Protein AF-A0A3B9Y0Y4-F1 (afdb_monomer_lite)

Radius of gyration: 20.3 Å; chains: 1; bounding box: 51×26×54 Å

Structure (mmCIF, N/CA/C/O backbone):
data_AF-A0A3B9Y0Y4-F1
#
_entry.id   AF-A0A3B9Y0Y4-F1
#
loop_
_atom_site.group_PDB
_atom_site.id
_atom_site.type_symbol
_atom_site.label_atom_id
_atom_site.label_alt_id
_atom_site.label_comp_id
_atom_site.label_asym_id
_atom_site.label_entity_id
_atom_site.label_seq_id
_atom_site.pdbx_PDB_ins_code
_atom_site.Cartn_x
_atom_site.Cartn_y
_atom_site.Cartn_z
_atom_site.occupancy
_atom_site.B_iso_or_equiv
_atom_site.auth_seq_id
_atom_site.auth_comp_id
_atom_site.auth_asym_id
_atom_site.auth_atom_id
_atom_site.pdbx_PDB_model_num
ATOM 1 N N . MET A 1 1 ? -22.458 -4.564 24.619 1.00 56.66 1 MET A N 1
ATOM 2 C CA . MET A 1 1 ? -21.440 -3.518 24.360 1.00 56.66 1 MET A CA 1
ATOM 3 C C . MET A 1 1 ? -22.124 -2.164 24.424 1.00 56.66 1 MET A C 1
ATOM 5 O O . MET A 1 1 ? -23.290 -2.120 24.049 1.00 56.66 1 MET A O 1
ATOM 9 N N . PRO A 1 2 ? -21.457 -1.089 24.870 1.00 65.31 2 PRO A N 1
ATOM 10 C CA . PRO A 1 2 ? -22.025 0.251 24.770 1.00 65.31 2 PRO A CA 1
ATOM 11 C C . PRO A 1 2 ? -22.203 0.601 23.286 1.00 65.31 2 PRO A C 1
ATOM 13 O O . PRO A 1 2 ? -21.265 0.448 22.501 1.00 65.31 2 PRO A O 1
ATOM 16 N N . GLU A 1 3 ? -23.387 1.056 22.878 1.00 72.00 3 GLU A N 1
ATOM 17 C CA . GLU A 1 3 ? -23.660 1.470 21.488 1.00 72.00 3 GLU A CA 1
ATOM 18 C C . GLU A 1 3 ? -22.676 2.550 20.996 1.00 72.00 3 GLU A C 1
ATOM 20 O O . GLU A 1 3 ? -22.316 2.596 19.816 1.00 72.00 3 GLU A O 1
ATOM 25 N N . HIS A 1 4 ? -22.159 3.360 21.925 1.00 74.69 4 HIS A N 1
ATOM 26 C CA . HIS A 1 4 ? -21.208 4.440 21.670 1.00 74.69 4 HIS A CA 1
ATOM 27 C C . HIS A 1 4 ? -19.894 3.979 21.021 1.00 74.69 4 HIS A C 1
ATOM 29 O O . HIS A 1 4 ? -19.415 4.647 20.101 1.00 74.69 4 HIS A O 1
ATOM 35 N N . PHE A 1 5 ? -19.347 2.826 21.420 1.00 79.75 5 PHE A N 1
ATOM 36 C CA . PHE A 1 5 ? -18.107 2.307 20.838 1.00 79.75 5 PHE A CA 1
ATOM 37 C C . PHE A 1 5 ? -18.285 1.974 19.355 1.00 79.75 5 PHE A C 1
ATOM 39 O O . PHE A 1 5 ? -17.456 2.323 18.516 1.00 79.75 5 PHE A O 1
ATOM 46 N N . THR A 1 6 ? -19.402 1.323 19.023 1.00 85.12 6 THR A N 1
ATOM 47 C CA . THR A 1 6 ? -19.709 0.900 17.652 1.00 85.12 6 THR A CA 1
ATOM 48 C C . THR A 1 6 ? -19.892 2.107 16.737 1.00 85.12 6 THR A C 1
ATOM 50 O O . THR A 1 6 ? -19.330 2.127 15.643 1.00 85.12 6 THR A O 1
ATOM 53 N N . GLY A 1 7 ? -20.610 3.137 17.201 1.00 89.31 7 GLY A N 1
ATOM 54 C CA . GLY A 1 7 ? -20.792 4.379 16.448 1.00 89.31 7 GLY A CA 1
ATOM 55 C C . GLY A 1 7 ? -19.469 5.094 16.164 1.00 89.31 7 GLY A C 1
ATOM 56 O O . GLY A 1 7 ? -19.175 5.416 15.014 1.00 89.31 7 GLY A O 1
ATOM 57 N N . ARG A 1 8 ? -18.626 5.278 17.190 1.00 92.94 8 ARG A N 1
ATOM 58 C CA . ARG A 1 8 ? -17.323 5.954 17.051 1.00 92.94 8 ARG A CA 1
ATOM 59 C C . ARG A 1 8 ? -16.345 5.170 16.182 1.00 92.94 8 ARG A C 1
ATOM 61 O O . ARG A 1 8 ? -15.684 5.757 15.334 1.00 92.94 8 ARG A O 1
ATOM 68 N N . ARG A 1 9 ? -16.292 3.846 16.333 1.00 94.69 9 ARG A N 1
ATOM 69 C CA . ARG A 1 9 ? -15.482 2.971 15.474 1.00 94.69 9 ARG A CA 1
ATOM 70 C C . ARG A 1 9 ? -15.886 3.098 14.005 1.00 94.69 9 ARG A C 1
ATOM 72 O O . ARG A 1 9 ? -15.025 3.226 13.144 1.00 94.69 9 ARG A O 1
ATOM 79 N N . ASN A 1 10 ? -17.185 3.068 13.715 1.00 95.62 10 ASN A N 1
ATOM 80 C CA . ASN A 1 10 ? -17.669 3.188 12.341 1.00 95.62 10 ASN A CA 1
ATOM 81 C C . ASN A 1 10 ? -17.357 4.572 11.749 1.00 95.62 10 ASN A C 1
ATOM 83 O O . ASN A 1 10 ? -17.059 4.661 10.562 1.00 95.62 10 ASN A O 1
ATOM 87 N N . LEU A 1 11 ? -17.370 5.630 12.569 1.00 96.88 11 LEU A N 1
ATOM 88 C CA . LEU A 1 11 ? -16.931 6.959 12.144 1.00 96.88 11 LEU A CA 1
ATOM 89 C C . LEU A 1 11 ? -15.444 6.976 11.769 1.00 96.88 11 LEU A C 1
ATOM 91 O O . LEU A 1 11 ? -15.105 7.567 10.751 1.00 96.88 11 LEU A O 1
ATOM 95 N N . ILE A 1 12 ? -14.580 6.300 12.539 1.00 97.44 12 ILE A N 1
ATOM 96 C CA . ILE A 1 12 ? -13.154 6.154 12.198 1.00 97.44 12 ILE A CA 1
ATOM 97 C C . ILE A 1 12 ? -13.013 5.452 10.844 1.00 97.44 12 ILE A C 1
ATOM 99 O O . ILE A 1 12 ? -12.355 5.980 9.959 1.00 97.44 12 ILE A O 1
ATOM 103 N N . PHE A 1 13 ? -13.693 4.320 10.636 1.00 97.88 13 PHE A N 1
ATOM 104 C CA . PHE A 1 13 ? -13.642 3.608 9.354 1.00 97.88 13 PHE A CA 1
ATOM 105 C C . PHE A 1 13 ? -14.113 4.467 8.179 1.00 97.88 13 PHE A C 1
ATOM 107 O O . PHE A 1 13 ? -13.471 4.478 7.133 1.00 97.88 13 PHE A O 1
ATOM 114 N N . LEU A 1 14 ? -15.220 5.195 8.347 1.00 97.69 14 LEU A N 1
ATOM 115 C CA . LEU A 1 14 ? -15.726 6.082 7.307 1.00 97.69 14 LEU A CA 1
ATOM 116 C C . LEU A 1 14 ? -14.732 7.208 7.009 1.00 97.69 14 LEU A C 1
ATOM 118 O O . LEU A 1 14 ? -14.442 7.462 5.845 1.00 97.69 14 LEU A O 1
ATOM 122 N N . ALA A 1 15 ? -14.199 7.862 8.042 1.00 97.81 15 ALA A N 1
ATOM 123 C CA . ALA A 1 15 ? -13.225 8.933 7.881 1.00 97.81 15 ALA A CA 1
ATOM 124 C C . ALA A 1 15 ? -11.965 8.437 7.162 1.00 97.81 15 ALA A C 1
ATOM 126 O O . ALA A 1 15 ? -11.550 9.052 6.186 1.00 97.81 15 ALA A O 1
ATOM 127 N N . THR A 1 16 ? -11.411 7.297 7.578 1.00 97.88 16 THR A N 1
ATOM 128 C CA . THR A 1 16 ? -10.238 6.699 6.934 1.00 97.88 16 THR A CA 1
ATOM 129 C C . THR A 1 16 ? -10.509 6.346 5.476 1.00 97.88 16 THR A C 1
ATOM 131 O O . THR A 1 16 ? -9.737 6.739 4.609 1.00 97.88 16 THR A O 1
ATOM 134 N N . PHE A 1 17 ? -11.643 5.706 5.167 1.00 97.81 17 PHE A N 1
ATOM 135 C CA . PHE A 1 17 ? -12.008 5.413 3.779 1.00 97.81 17 PHE A CA 1
ATOM 136 C C . PHE A 1 17 ? -12.080 6.685 2.923 1.00 97.81 17 PHE A C 1
ATOM 138 O O . PHE A 1 17 ? -11.515 6.722 1.833 1.00 97.81 17 PHE A O 1
ATOM 145 N N . LEU A 1 18 ? -12.729 7.742 3.428 1.00 97.94 18 LEU A N 1
ATOM 146 C CA . LEU A 1 18 ? -12.829 9.026 2.729 1.00 97.94 18 LEU A CA 1
ATOM 147 C C . LEU A 1 18 ? -11.455 9.675 2.509 1.00 97.94 18 LEU A C 1
ATOM 149 O O . LEU A 1 18 ? -11.220 10.240 1.442 1.00 97.94 18 LEU A O 1
ATOM 153 N N . LEU A 1 19 ? -10.545 9.571 3.481 1.00 97.56 19 LEU A N 1
ATOM 154 C CA . LEU A 1 19 ? -9.175 10.080 3.369 1.00 97.56 19 LEU A CA 1
ATOM 155 C C . LEU A 1 19 ? -8.330 9.295 2.356 1.00 97.56 19 LEU A C 1
ATOM 157 O O . LEU A 1 19 ? -7.420 9.873 1.769 1.00 97.56 19 LEU A O 1
ATOM 161 N N . CYS A 1 20 ? -8.649 8.024 2.094 1.00 97.25 20 CYS A N 1
ATOM 162 C CA . CYS A 1 20 ? -7.978 7.223 1.069 1.00 97.25 20 CYS A CA 1
ATOM 163 C C . CYS A 1 20 ? -8.483 7.494 -0.360 1.00 97.25 20 CYS A C 1
ATOM 165 O O . CYS A 1 20 ? -7.780 7.166 -1.313 1.00 97.25 20 CYS A O 1
ATOM 167 N N . ILE A 1 21 ? -9.667 8.096 -0.550 1.00 97.12 21 ILE A N 1
ATOM 168 C CA . ILE A 1 21 ? -10.260 8.327 -1.886 1.00 97.12 21 ILE A CA 1
ATOM 169 C C . ILE A 1 21 ? -9.313 9.041 -2.868 1.00 97.12 21 ILE A C 1
ATOM 171 O O . ILE A 1 21 ? -9.254 8.609 -4.020 1.00 97.12 21 ILE A O 1
ATOM 175 N N . PRO A 1 22 ? -8.557 10.090 -2.483 1.00 97.19 22 PRO A N 1
ATOM 176 C CA . PRO A 1 22 ? -7.629 10.752 -3.398 1.00 97.19 22 PRO A CA 1
ATOM 177 C C . PRO A 1 22 ? -6.597 9.808 -4.032 1.00 97.19 22 PRO A C 1
ATOM 179 O O . PRO A 1 22 ? -6.210 10.036 -5.176 1.00 97.19 22 PRO A O 1
ATOM 182 N N . ALA A 1 23 ? -6.205 8.726 -3.344 1.00 95.50 23 ALA A N 1
ATOM 183 C CA . ALA A 1 23 ? -5.259 7.737 -3.865 1.00 95.50 23 ALA A CA 1
ATOM 184 C C . ALA A 1 23 ? -5.783 7.011 -5.115 1.00 95.50 23 ALA A C 1
ATOM 186 O O . ALA A 1 23 ? -5.001 6.587 -5.954 1.00 95.50 23 ALA A O 1
ATOM 187 N N . LEU A 1 24 ? -7.103 6.928 -5.312 1.00 97.00 24 LEU A N 1
ATOM 188 C CA . LEU A 1 24 ? -7.682 6.337 -6.525 1.00 97.00 24 LEU A CA 1
ATOM 189 C C . LEU A 1 24 ? -7.330 7.125 -7.797 1.00 97.00 24 LEU A C 1
ATOM 191 O O . LEU A 1 24 ? -7.408 6.582 -8.898 1.00 97.00 24 LEU A O 1
ATOM 195 N N . PHE A 1 25 ? -6.953 8.397 -7.656 1.00 96.81 25 PHE A N 1
ATOM 196 C CA . PHE A 1 25 ? -6.763 9.327 -8.768 1.00 96.81 25 PHE A CA 1
ATOM 197 C C . PHE A 1 25 ? -5.302 9.727 -8.997 1.00 96.81 25 PHE A C 1
ATOM 199 O O . PHE A 1 25 ? -5.031 10.511 -9.904 1.00 96.81 25 PHE A O 1
ATOM 206 N N . THR A 1 26 ? -4.354 9.205 -8.215 1.00 94.62 26 THR A N 1
ATOM 207 C CA . THR A 1 26 ? -2.923 9.526 -8.364 1.00 94.62 26 THR A CA 1
ATOM 208 C C . THR A 1 26 ? -2.278 8.841 -9.570 1.00 94.62 26 THR A C 1
ATOM 210 O O . THR A 1 26 ? -1.244 9.302 -10.047 1.00 94.62 26 THR A O 1
ATOM 213 N N . GLY A 1 27 ? -2.892 7.774 -10.094 1.00 93.75 27 GLY A N 1
ATOM 214 C CA . GLY A 1 27 ? -2.287 6.932 -11.128 1.00 93.75 27 GLY A CA 1
ATOM 215 C C . GLY A 1 27 ? -1.139 6.092 -10.563 1.00 93.75 27 GLY A C 1
ATOM 216 O O . GLY A 1 27 ? -1.134 5.778 -9.376 1.00 93.75 27 GLY A O 1
ATOM 217 N N . PHE A 1 28 ? -0.180 5.712 -11.406 1.00 91.50 28 PHE A N 1
ATOM 218 C CA . PHE A 1 28 ? 1.040 5.044 -10.943 1.00 91.50 28 PHE A CA 1
ATOM 219 C C . PHE A 1 28 ? 1.944 6.031 -10.197 1.00 91.50 28 PHE A C 1
ATOM 221 O O . PHE A 1 28 ? 2.107 7.179 -10.627 1.00 91.50 28 PHE A O 1
ATOM 228 N N . MET A 1 29 ? 2.557 5.584 -9.102 1.00 90.19 29 MET A N 1
ATOM 229 C CA . MET A 1 29 ? 3.462 6.395 -8.295 1.00 90.19 29 MET A CA 1
ATOM 230 C C . MET A 1 29 ? 4.700 5.602 -7.864 1.00 90.19 29 MET A C 1
ATOM 232 O O . MET A 1 29 ? 4.615 4.444 -7.481 1.00 90.19 29 MET A O 1
ATOM 236 N N . GLY A 1 30 ? 5.875 6.238 -7.907 1.00 87.88 30 GLY A N 1
ATOM 237 C CA . GLY A 1 30 ? 7.114 5.616 -7.433 1.00 87.88 30 GLY A CA 1
ATOM 238 C C . GLY A 1 30 ? 7.490 4.349 -8.208 1.00 87.88 30 GLY A C 1
ATOM 239 O O . GLY A 1 30 ? 7.632 4.381 -9.431 1.00 87.88 30 GLY A O 1
ATOM 240 N N . ASP A 1 31 ? 7.676 3.247 -7.483 1.00 86.50 31 ASP A N 1
ATOM 241 C CA . ASP A 1 31 ? 8.050 1.936 -8.018 1.00 86.50 31 ASP A CA 1
ATOM 242 C C . ASP A 1 31 ? 6.938 1.255 -8.832 1.00 86.50 31 ASP A C 1
ATOM 244 O O . ASP A 1 31 ? 7.234 0.343 -9.606 1.00 86.50 31 ASP A O 1
ATOM 248 N N . ASP A 1 32 ? 5.701 1.761 -8.803 1.00 89.38 32 ASP A N 1
ATOM 249 C CA . ASP A 1 32 ? 4.645 1.339 -9.731 1.00 89.38 32 ASP A CA 1
ATOM 250 C C . ASP A 1 32 ? 5.073 1.490 -11.196 1.00 89.38 32 ASP A C 1
ATOM 252 O O . ASP A 1 32 ? 4.771 0.638 -12.032 1.00 89.38 32 ASP A O 1
ATOM 256 N N . TYR A 1 33 ? 5.805 2.564 -11.523 1.00 86.19 33 TYR A N 1
ATOM 257 C CA . TYR A 1 33 ? 6.320 2.771 -12.877 1.00 86.19 33 TYR A CA 1
ATOM 258 C C . TYR A 1 33 ? 7.354 1.716 -13.257 1.00 86.19 33 TYR A C 1
ATOM 260 O O . TYR A 1 33 ? 7.408 1.322 -14.420 1.00 86.19 33 TYR A O 1
ATOM 268 N N . LEU A 1 34 ? 8.147 1.234 -12.295 1.00 83.88 34 LEU A N 1
ATOM 269 C CA . LEU A 1 34 ? 9.099 0.151 -12.529 1.00 83.88 34 LEU A CA 1
ATOM 270 C C . LEU A 1 34 ? 8.370 -1.161 -12.794 1.00 83.88 34 LEU A C 1
ATOM 272 O O . LEU A 1 34 ? 8.670 -1.816 -13.791 1.00 83.88 34 LEU A O 1
ATOM 276 N N . HIS A 1 35 ? 7.383 -1.519 -11.969 1.00 86.12 35 HIS A N 1
ATOM 277 C CA . HIS A 1 35 ? 6.550 -2.694 -12.229 1.00 86.12 35 HIS A CA 1
ATOM 278 C C . HIS A 1 35 ? 5.839 -2.586 -13.582 1.00 86.12 35 HIS A C 1
ATOM 280 O O . HIS A 1 35 ? 5.910 -3.507 -14.397 1.00 86.12 35 HIS A O 1
ATOM 286 N N . TYR A 1 36 ? 5.213 -1.442 -13.869 1.00 85.44 36 TYR A N 1
ATOM 287 C CA . TYR A 1 36 ? 4.509 -1.217 -15.126 1.00 85.44 36 TYR A CA 1
ATOM 288 C C . TYR A 1 36 ? 5.449 -1.313 -16.332 1.00 85.44 36 TYR A C 1
ATOM 290 O O . TYR A 1 36 ? 5.115 -1.990 -17.303 1.00 85.44 36 TYR A O 1
ATOM 298 N N . ALA A 1 37 ? 6.631 -0.694 -16.273 1.00 82.69 37 ALA A N 1
ATOM 299 C CA . ALA A 1 37 ? 7.618 -0.747 -17.345 1.00 82.69 37 ALA A CA 1
ATOM 300 C C . ALA A 1 37 ? 8.152 -2.171 -17.566 1.00 82.69 37 ALA A C 1
ATOM 302 O O . ALA A 1 37 ? 8.208 -2.637 -18.701 1.00 82.69 37 ALA A O 1
ATOM 303 N N . LEU A 1 38 ? 8.494 -2.892 -16.496 1.00 79.00 38 LEU A N 1
ATOM 304 C CA . LEU A 1 38 ? 9.024 -4.254 -16.597 1.00 79.00 38 LEU A CA 1
ATOM 305 C C . LEU A 1 38 ? 7.982 -5.250 -17.119 1.00 79.00 38 LEU A C 1
ATOM 307 O O . LEU A 1 38 ? 8.328 -6.159 -17.872 1.00 79.00 38 LEU A O 1
ATOM 311 N N . LEU A 1 39 ? 6.708 -5.073 -16.769 1.00 80.00 39 LEU A N 1
ATOM 312 C CA . LEU A 1 39 ? 5.643 -5.975 -17.199 1.00 80.00 39 LEU A CA 1
ATOM 313 C C . LEU A 1 39 ? 5.083 -5.610 -18.576 1.00 80.00 39 LEU A C 1
ATOM 315 O O . LEU A 1 39 ? 4.991 -6.479 -19.444 1.00 80.00 39 LEU A O 1
ATOM 319 N N . ASN A 1 40 ? 4.766 -4.336 -18.810 1.00 76.88 40 ASN A N 1
ATOM 320 C CA . ASN A 1 40 ? 3.953 -3.902 -19.949 1.00 76.88 40 ASN A CA 1
ATOM 321 C C . ASN A 1 40 ? 4.728 -3.147 -21.033 1.00 76.88 40 ASN A C 1
ATOM 323 O O . ASN A 1 40 ? 4.277 -3.135 -22.177 1.00 76.88 40 ASN A O 1
ATOM 327 N N . ALA A 1 41 ? 5.864 -2.512 -20.724 1.00 73.12 41 ALA A N 1
ATOM 328 C CA . ALA A 1 41 ? 6.587 -1.755 -21.741 1.00 73.12 41 ALA A CA 1
ATOM 329 C C . ALA A 1 41 ? 7.392 -2.679 -22.667 1.00 73.12 41 ALA A C 1
ATOM 331 O O . ALA A 1 41 ? 7.945 -3.707 -22.252 1.00 73.12 41 ALA A O 1
ATOM 332 N N . ASP A 1 42 ? 7.456 -2.280 -23.936 1.00 79.44 42 ASP A N 1
ATOM 333 C CA . ASP A 1 42 ? 8.345 -2.864 -24.935 1.00 79.44 42 ASP A CA 1
ATOM 334 C C . ASP A 1 42 ? 9.715 -2.189 -24.817 1.00 79.44 42 ASP A C 1
ATOM 336 O O . ASP A 1 42 ? 10.056 -1.250 -25.538 1.00 79.44 42 ASP A O 1
ATOM 340 N N . LEU A 1 43 ? 10.451 -2.584 -23.780 1.00 79.00 43 LEU A N 1
ATOM 341 C CA . LEU A 1 43 ? 11.810 -2.125 -23.534 1.00 79.00 43 LEU A CA 1
ATOM 342 C C . LEU A 1 43 ? 12.791 -3.196 -24.014 1.00 79.00 43 LEU A C 1
ATOM 344 O O . LEU A 1 43 ? 12.560 -4.379 -23.753 1.00 79.00 43 LEU A O 1
ATOM 348 N N . PRO A 1 44 ? 13.937 -2.819 -24.609 1.00 79.75 44 PRO A N 1
ATOM 349 C CA . PRO A 1 44 ? 14.988 -3.763 -24.992 1.00 79.75 44 PRO A CA 1
ATOM 350 C C . PRO A 1 44 ? 15.811 -4.217 -23.773 1.00 79.75 44 PRO A C 1
ATOM 352 O O . PRO A 1 44 ? 17.027 -4.374 -23.838 1.00 79.75 44 PRO A O 1
ATOM 355 N N . ILE A 1 45 ? 15.147 -4.396 -22.632 1.00 80.25 45 ILE A N 1
ATOM 356 C CA . ILE A 1 45 ? 15.716 -4.872 -21.379 1.00 80.25 45 ILE A CA 1
ATOM 357 C C . ILE A 1 45 ? 15.197 -6.287 -21.200 1.00 80.25 45 ILE A C 1
ATOM 359 O O . ILE A 1 45 ? 13.987 -6.503 -21.142 1.00 80.25 45 ILE A O 1
ATOM 363 N N . ALA A 1 46 ? 16.113 -7.251 -21.114 1.00 74.44 46 ALA A N 1
ATOM 364 C CA . ALA A 1 46 ? 15.746 -8.637 -20.872 1.00 74.44 46 ALA A CA 1
ATOM 365 C C . ALA A 1 46 ? 14.912 -8.735 -19.582 1.00 74.44 46 ALA A C 1
ATOM 367 O O . ALA A 1 46 ? 15.364 -8.377 -18.484 1.00 74.44 46 ALA A O 1
ATOM 368 N N . LYS A 1 47 ? 13.668 -9.191 -19.745 1.00 73.44 47 LYS A N 1
ATOM 369 C CA . LYS A 1 47 ? 12.756 -9.498 -18.647 1.00 73.44 47 LYS A CA 1
ATOM 370 C C . LYS A 1 47 ? 13.234 -10.804 -17.997 1.00 73.44 47 LYS A C 1
ATOM 372 O O . LYS A 1 47 ? 13.503 -11.749 -18.735 1.00 73.44 47 LYS A O 1
ATOM 377 N N . PRO A 1 48 ? 13.387 -10.868 -16.663 1.00 64.62 48 PRO A N 1
ATOM 378 C CA . PRO A 1 48 ? 13.606 -12.133 -15.973 1.00 64.62 48 PRO A CA 1
ATOM 379 C C . PRO A 1 48 ? 12.525 -13.155 -16.339 1.00 64.62 48 PRO A C 1
ATOM 381 O O . PRO A 1 48 ? 11.359 -12.788 -16.500 1.00 64.62 48 PRO A O 1
ATOM 384 N N . ASP A 1 49 ? 12.906 -14.428 -16.432 1.00 63.81 49 ASP A N 1
ATOM 385 C CA . ASP A 1 49 ? 12.001 -15.512 -16.837 1.00 63.81 49 ASP A CA 1
ATOM 386 C C . ASP A 1 49 ? 10.809 -15.707 -15.869 1.00 63.81 49 ASP A C 1
ATOM 388 O O . ASP A 1 49 ? 9.797 -16.287 -16.259 1.00 63.81 49 ASP A O 1
ATOM 392 N N . ASP A 1 50 ? 10.897 -15.218 -14.622 1.00 61.25 50 ASP A N 1
ATOM 393 C CA . ASP A 1 50 ? 9.937 -15.481 -13.536 1.00 61.25 50 ASP A CA 1
ATOM 394 C C . ASP A 1 50 ? 9.114 -14.266 -13.059 1.00 61.25 50 ASP A C 1
ATOM 396 O O . ASP A 1 50 ? 8.425 -14.362 -12.038 1.00 61.25 50 ASP A O 1
ATOM 400 N N . LEU A 1 51 ? 9.099 -13.151 -13.809 1.00 64.12 51 LEU A N 1
ATOM 401 C CA . LEU A 1 51 ? 8.303 -11.950 -13.478 1.00 64.12 51 LEU A CA 1
ATOM 402 C C . LEU A 1 51 ? 6.790 -12.223 -13.295 1.00 64.12 51 LEU A C 1
ATOM 404 O O . LEU A 1 51 ? 6.042 -11.322 -12.921 1.00 64.12 51 LEU A O 1
ATOM 408 N N . SER A 1 52 ? 6.318 -13.445 -13.570 1.00 65.50 52 SER A N 1
ATOM 409 C CA . SER A 1 52 ? 4.945 -13.876 -13.341 1.00 65.50 52 SER A CA 1
ATOM 410 C C . SER A 1 52 ? 4.601 -14.085 -11.863 1.00 65.50 52 SER A C 1
ATOM 412 O O . SER A 1 52 ? 3.523 -13.685 -11.455 1.00 65.50 52 SER A O 1
ATOM 414 N N . LEU A 1 53 ? 5.442 -14.735 -11.051 1.00 72.12 53 LEU A N 1
ATOM 415 C CA . LEU A 1 53 ? 5.103 -15.061 -9.655 1.00 72.12 53 LEU A CA 1
ATOM 416 C C . LEU A 1 53 ? 6.381 -15.440 -8.890 1.00 72.12 53 LEU A C 1
ATOM 418 O O . LEU A 1 53 ? 7.051 -16.382 -9.297 1.00 72.12 53 LEU A O 1
ATOM 422 N N . PHE A 1 54 ? 6.683 -14.753 -7.781 1.00 76.75 54 PHE A N 1
ATOM 423 C CA . PHE A 1 54 ? 7.922 -14.864 -6.977 1.00 76.75 54 PHE A CA 1
ATOM 424 C C . PHE A 1 54 ? 9.169 -14.145 -7.532 1.00 76.75 54 PHE A C 1
ATOM 426 O O . PHE A 1 54 ? 10.223 -14.187 -6.893 1.00 76.75 54 PHE A O 1
ATOM 433 N N . GLY A 1 55 ? 9.034 -13.439 -8.660 1.00 81.31 55 GLY A N 1
ATOM 434 C CA . GLY A 1 55 ? 10.065 -12.576 -9.243 1.00 81.31 55 GLY A CA 1
ATOM 435 C C . GLY A 1 55 ? 9.703 -11.090 -9.321 1.00 81.31 55 GLY A C 1
ATOM 436 O O . GLY A 1 55 ? 10.530 -10.288 -9.756 1.00 81.31 55 GLY A O 1
ATOM 437 N N . LEU A 1 56 ? 8.493 -10.677 -8.917 1.00 84.06 56 LEU A N 1
ATOM 438 C CA . LEU A 1 56 ? 7.990 -9.339 -9.262 1.00 84.06 56 LEU A CA 1
ATOM 439 C C . LEU A 1 56 ? 8.732 -8.211 -8.525 1.00 84.06 56 LEU A C 1
ATOM 441 O O . LEU A 1 56 ? 8.971 -7.156 -9.104 1.00 84.06 56 LEU A O 1
ATOM 445 N N . PHE A 1 57 ? 9.193 -8.462 -7.296 1.00 87.62 57 PHE A N 1
ATOM 4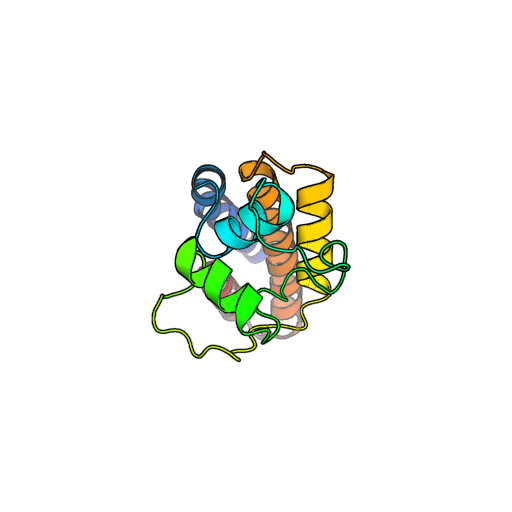46 C CA . PHE A 1 57 ? 10.049 -7.527 -6.547 1.00 87.62 57 PHE A CA 1
ATOM 447 C C . PHE A 1 57 ? 11.548 -7.819 -6.734 1.00 87.62 57 PHE A C 1
ATOM 449 O O . PHE A 1 57 ? 12.369 -7.395 -5.915 1.00 87.62 57 PHE A O 1
ATOM 456 N N . SER A 1 58 ? 11.924 -8.541 -7.795 1.00 87.00 58 SER A N 1
ATOM 457 C CA . SER A 1 58 ? 13.309 -8.752 -8.232 1.00 87.00 58 SER A CA 1
ATOM 458 C C . SER A 1 58 ? 13.686 -7.745 -9.325 1.00 87.00 58 SER A C 1
ATOM 460 O O . SER A 1 58 ? 13.875 -8.073 -10.496 1.00 87.00 58 SER A O 1
ATOM 462 N N . PHE A 1 59 ? 13.771 -6.469 -8.950 1.00 84.88 59 PHE A N 1
ATOM 463 C CA . PHE A 1 59 ? 13.999 -5.378 -9.902 1.00 84.88 59 PHE A CA 1
ATOM 464 C C . PHE A 1 59 ? 15.407 -5.425 -10.520 1.00 84.88 59 PHE A C 1
ATOM 466 O O . PHE A 1 59 ? 15.581 -5.215 -11.727 1.00 84.88 59 PHE A O 1
ATOM 473 N N . ILE A 1 60 ? 16.427 -5.724 -9.705 1.00 88.25 60 ILE A N 1
ATOM 474 C CA . ILE A 1 60 ? 17.843 -5.720 -10.099 1.00 88.25 60 ILE A CA 1
ATOM 475 C C . ILE A 1 60 ? 18.486 -7.048 -9.682 1.00 88.25 60 ILE A C 1
ATOM 477 O O . ILE A 1 60 ? 18.574 -7.358 -8.494 1.00 88.25 60 ILE A O 1
ATOM 481 N N . ASN A 1 61 ? 18.951 -7.828 -10.658 1.00 85.38 61 ASN A N 1
ATOM 482 C CA . ASN A 1 61 ? 19.456 -9.193 -10.462 1.00 85.38 61 ASN A CA 1
ATOM 483 C C . ASN A 1 61 ? 20.989 -9.283 -10.298 1.00 85.38 61 ASN A C 1
ATOM 485 O O . ASN A 1 61 ? 21.512 -10.358 -9.997 1.00 85.38 61 ASN A O 1
ATOM 489 N N . GLY A 1 62 ? 21.707 -8.165 -10.447 1.00 89.56 62 GLY A N 1
ATOM 490 C CA . GLY A 1 62 ? 23.168 -8.097 -10.327 1.00 89.56 62 GLY A CA 1
ATOM 491 C C . GLY A 1 62 ? 23.937 -8.396 -11.613 1.00 89.56 62 GLY A C 1
ATOM 492 O O . GLY A 1 62 ? 25.154 -8.518 -11.545 1.00 89.56 62 GLY A O 1
ATOM 493 N N . ASP A 1 63 ? 23.260 -8.511 -12.759 1.00 90.94 63 ASP A N 1
ATOM 494 C CA . ASP A 1 63 ? 23.907 -8.611 -14.070 1.00 90.94 63 ASP A CA 1
ATOM 495 C C . ASP A 1 63 ? 24.391 -7.218 -14.538 1.00 90.94 63 ASP A C 1
ATOM 497 O O . ASP A 1 63 ? 23.551 -6.337 -14.758 1.00 90.94 63 ASP A O 1
ATOM 501 N N . PRO A 1 64 ? 25.712 -6.996 -14.719 1.00 94.06 64 PRO A N 1
ATOM 502 C CA . PRO A 1 64 ? 26.263 -5.711 -15.147 1.00 94.06 64 PRO A CA 1
ATOM 503 C C . PRO A 1 64 ? 25.685 -5.181 -16.459 1.00 94.06 64 PRO A C 1
ATOM 505 O O . PRO A 1 64 ? 25.469 -3.975 -16.581 1.00 94.06 64 PRO A O 1
ATOM 508 N N . GLU A 1 65 ? 25.413 -6.054 -17.433 1.00 92.88 65 GLU A N 1
ATOM 509 C CA . GLU A 1 65 ? 24.908 -5.629 -18.741 1.00 92.88 65 GLU A CA 1
ATOM 510 C C . GLU A 1 65 ? 23.448 -5.189 -18.642 1.00 92.88 65 GLU A C 1
ATOM 512 O O . GLU A 1 65 ? 23.083 -4.107 -19.109 1.00 92.88 65 GLU A O 1
ATOM 517 N N . ARG A 1 66 ? 22.612 -5.972 -17.951 1.00 89.19 66 ARG A N 1
ATOM 518 C CA . ARG A 1 66 ? 21.223 -5.584 -17.683 1.00 89.19 66 ARG A CA 1
ATOM 519 C C . ARG A 1 66 ? 21.150 -4.308 -16.846 1.00 89.19 66 ARG A C 1
ATOM 521 O O . ARG A 1 66 ? 20.334 -3.437 -17.137 1.00 89.19 66 ARG A O 1
ATOM 528 N N . ASN A 1 67 ? 21.999 -4.173 -15.831 1.00 91.94 67 ASN A N 1
ATOM 529 C CA . ASN A 1 67 ? 22.032 -2.990 -14.975 1.00 91.94 67 ASN A CA 1
ATOM 530 C C . ASN A 1 67 ? 22.473 -1.741 -15.746 1.00 91.94 67 ASN A C 1
ATOM 532 O O . ASN A 1 67 ? 21.910 -0.670 -15.528 1.00 91.94 67 ASN A O 1
ATOM 536 N N . ARG A 1 68 ? 23.408 -1.874 -16.697 1.00 93.25 68 ARG A N 1
ATOM 537 C CA . ARG A 1 68 ? 23.755 -0.798 -17.634 1.00 93.25 68 ARG A CA 1
ATOM 538 C C . ARG A 1 68 ? 22.549 -0.349 -18.453 1.00 93.25 68 ARG A C 1
ATOM 540 O O . ARG A 1 68 ? 22.282 0.844 -18.510 1.00 93.25 68 ARG A O 1
ATOM 547 N N . LEU A 1 69 ? 21.762 -1.284 -18.985 1.00 91.38 69 LEU A N 1
ATOM 548 C CA . LEU A 1 69 ? 20.529 -0.939 -19.696 1.00 91.38 69 LEU A CA 1
ATOM 549 C C . LEU A 1 69 ? 19.517 -0.238 -18.776 1.00 91.38 69 LEU A C 1
ATOM 551 O O . LEU A 1 69 ? 18.955 0.784 -19.152 1.00 91.38 69 LEU A O 1
ATOM 555 N N . LEU A 1 70 ? 19.308 -0.725 -17.549 1.00 89.56 70 LEU A N 1
ATOM 556 C CA . LEU A 1 70 ? 18.430 -0.047 -16.585 1.00 89.56 70 LEU A CA 1
ATOM 557 C C . LEU A 1 70 ? 18.878 1.408 -16.321 1.00 89.56 70 LEU A C 1
ATOM 559 O O . LEU A 1 70 ? 18.022 2.280 -16.165 1.00 89.56 70 LEU A O 1
ATOM 563 N N . MET A 1 71 ? 20.189 1.680 -16.298 1.00 91.94 71 MET A N 1
ATOM 564 C CA . MET A 1 71 ? 20.744 3.037 -16.186 1.00 91.94 71 MET A CA 1
ATOM 565 C C . MET A 1 71 ? 20.501 3.871 -17.449 1.00 91.94 71 MET A C 1
ATOM 567 O O . MET A 1 71 ? 20.028 5.002 -17.347 1.00 91.94 71 MET A O 1
ATOM 571 N N . ASP A 1 72 ? 20.758 3.307 -18.630 1.00 92.62 72 ASP A N 1
ATOM 572 C CA . ASP A 1 72 ? 20.582 3.987 -19.921 1.00 92.62 72 ASP A CA 1
ATOM 573 C C . ASP A 1 72 ? 19.115 4.394 -20.165 1.00 92.62 72 ASP A C 1
ATOM 575 O O . ASP A 1 72 ? 18.839 5.443 -20.748 1.00 92.62 72 ASP A O 1
ATOM 579 N N . TYR A 1 73 ? 18.164 3.607 -19.649 1.00 88.00 73 TYR A N 1
ATOM 580 C CA . TYR A 1 73 ? 16.724 3.887 -19.708 1.00 88.00 73 TYR A CA 1
ATOM 581 C C . TYR A 1 73 ? 16.189 4.682 -18.507 1.00 88.00 73 TYR A C 1
ATOM 583 O O . TYR A 1 73 ? 14.978 4.862 -18.383 1.00 88.00 73 TYR A O 1
ATOM 591 N N . SER A 1 74 ? 17.063 5.187 -17.628 1.00 88.00 74 SER A N 1
ATOM 592 C CA . SER A 1 74 ? 16.689 5.944 -16.419 1.00 88.00 74 SER A CA 1
ATOM 593 C C . SER A 1 74 ? 15.741 5.201 -15.462 1.00 88.00 74 SER A C 1
ATOM 595 O O . SER A 1 74 ? 15.023 5.833 -14.689 1.00 88.00 74 SER A O 1
ATOM 597 N N . LEU A 1 75 ? 15.736 3.864 -15.486 1.00 86.69 75 LEU A N 1
ATOM 598 C CA . LEU A 1 75 ? 14.973 3.040 -14.541 1.00 86.69 75 LEU A CA 1
ATOM 599 C C . LEU A 1 75 ? 15.688 2.921 -13.189 1.00 86.69 75 LEU A C 1
ATOM 601 O O . LEU A 1 75 ? 15.048 2.717 -12.162 1.00 86.69 75 LEU A O 1
ATOM 605 N N . ILE A 1 76 ? 17.012 3.083 -13.176 1.00 90.06 76 ILE A N 1
ATOM 606 C CA . ILE A 1 76 ? 17.827 3.207 -11.961 1.00 90.06 76 ILE A CA 1
ATOM 607 C C . ILE A 1 76 ? 18.847 4.348 -12.133 1.00 90.06 76 ILE A C 1
ATOM 609 O O . ILE A 1 7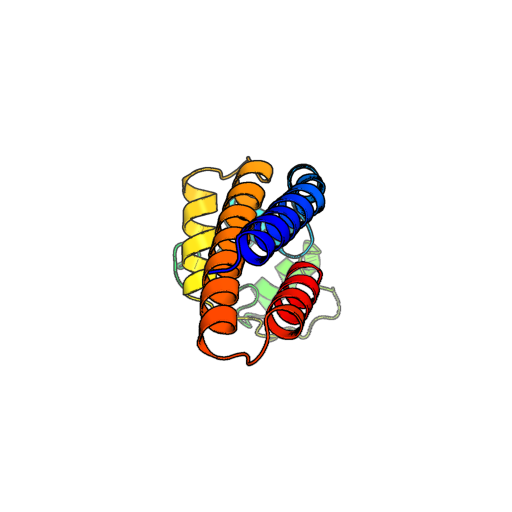6 ? 19.148 4.727 -13.268 1.00 90.06 76 ILE A O 1
ATOM 613 N N . PRO A 1 77 ? 19.405 4.921 -11.047 1.00 92.62 77 PRO A N 1
ATOM 614 C CA . PRO A 1 77 ? 20.382 6.006 -11.151 1.00 92.62 77 PRO A CA 1
ATOM 615 C C . PRO A 1 77 ? 21.635 5.613 -11.949 1.00 92.62 77 PRO A C 1
ATOM 617 O O . PRO A 1 77 ? 22.184 4.536 -11.736 1.00 92.62 77 PRO A O 1
ATOM 620 N N . TRP A 1 78 ? 22.157 6.508 -12.793 1.00 95.06 78 TRP A N 1
ATOM 621 C CA . TRP A 1 78 ? 23.331 6.250 -13.654 1.00 95.06 78 TRP A CA 1
ATOM 622 C C . TRP A 1 78 ? 24.643 5.984 -12.896 1.00 95.06 78 TRP A C 1
ATOM 624 O O . TRP A 1 78 ? 25.618 5.514 -13.472 1.00 95.06 78 TRP A O 1
ATOM 634 N N . TRP A 1 79 ? 24.683 6.303 -11.602 1.00 95.12 79 TRP A N 1
ATOM 635 C CA . TRP A 1 79 ? 25.810 6.043 -10.703 1.00 95.12 79 TRP A CA 1
ATOM 636 C C . TRP A 1 79 ? 25.630 4.753 -9.882 1.00 95.12 79 TRP A C 1
ATOM 638 O O . TRP A 1 79 ? 26.351 4.532 -8.909 1.00 95.12 79 TRP A O 1
ATOM 648 N N . THR A 1 80 ? 24.666 3.899 -10.244 1.00 95.75 80 THR A N 1
ATOM 649 C CA . THR A 1 80 ? 24.427 2.621 -9.562 1.00 95.75 80 THR A CA 1
ATOM 650 C C . THR A 1 80 ? 25.626 1.686 -9.715 1.00 95.75 80 THR A C 1
ATOM 652 O O . THR A 1 80 ? 26.214 1.564 -10.788 1.00 95.75 80 THR A O 1
ATOM 655 N N . TYR A 1 81 ? 25.982 0.985 -8.635 1.00 96.94 81 TYR A N 1
ATOM 656 C CA . TYR A 1 81 ? 26.980 -0.081 -8.687 1.00 96.94 81 TYR A CA 1
ATOM 657 C C . TYR A 1 81 ? 26.549 -1.169 -9.683 1.00 96.94 81 TYR A C 1
ATOM 659 O O . TYR A 1 81 ? 25.436 -1.687 -9.594 1.00 96.94 81 TYR A O 1
ATOM 667 N N . SER A 1 82 ? 27.430 -1.532 -10.619 1.00 94.75 82 SER A N 1
ATOM 668 C CA . SER A 1 82 ? 27.096 -2.396 -11.760 1.00 94.75 82 SER A CA 1
ATOM 669 C C . SER A 1 82 ? 26.563 -3.772 -11.364 1.00 94.75 82 SER A C 1
ATOM 671 O O . SER A 1 82 ? 25.733 -4.321 -12.074 1.00 94.75 82 SER A O 1
ATOM 673 N N . GLU A 1 83 ? 26.971 -4.310 -10.215 1.00 95.44 83 GLU A N 1
ATOM 674 C CA . GLU A 1 83 ? 26.537 -5.625 -9.717 1.00 95.44 83 GLU A CA 1
ATOM 675 C C . GLU A 1 83 ? 25.520 -5.516 -8.565 1.00 95.44 83 GLU A C 1
ATOM 677 O O . GLU A 1 83 ? 25.325 -6.463 -7.799 1.00 95.44 83 GLU A O 1
ATOM 682 N N . LEU A 1 84 ? 24.863 -4.357 -8.408 1.00 94.69 84 LEU A N 1
ATOM 683 C CA . LEU A 1 84 ? 23.831 -4.170 -7.390 1.00 94.69 84 LEU A CA 1
ATOM 684 C C . LEU A 1 84 ? 22.743 -5.242 -7.527 1.00 94.69 84 LEU A C 1
ATOM 686 O O . LEU A 1 84 ? 22.251 -5.518 -8.621 1.00 94.69 84 LEU A O 1
ATOM 690 N N . LYS A 1 85 ? 22.323 -5.792 -6.387 1.00 91.88 85 LYS A N 1
ATOM 691 C CA . LYS A 1 85 ? 21.149 -6.656 -6.277 1.00 91.88 85 LYS A CA 1
ATOM 692 C C . LYS A 1 85 ? 20.077 -5.943 -5.472 1.00 91.88 85 LYS A C 1
ATOM 694 O O . LYS A 1 85 ? 20.331 -5.486 -4.360 1.00 91.88 85 LYS A O 1
ATOM 699 N N . TYR A 1 86 ? 18.885 -5.868 -6.042 1.00 89.56 86 TYR A N 1
ATOM 700 C CA . TYR A 1 86 ? 17.708 -5.257 -5.440 1.00 89.56 86 TYR A CA 1
ATOM 701 C C . TYR A 1 86 ? 16.527 -6.187 -5.694 1.00 89.56 86 TYR A C 1
ATOM 703 O O . TYR A 1 86 ? 15.775 -6.034 -6.658 1.00 89.56 86 TYR A O 1
ATOM 711 N N . ALA A 1 87 ? 16.461 -7.217 -4.852 1.00 87.94 87 ALA A N 1
ATOM 712 C CA . ALA A 1 87 ? 15.476 -8.280 -4.915 1.00 87.94 87 ALA A CA 1
ATOM 713 C C . ALA A 1 87 ? 14.908 -8.523 -3.518 1.00 87.94 87 ALA A C 1
ATOM 715 O O . ALA A 1 87 ? 15.654 -8.807 -2.576 1.00 87.94 87 ALA A O 1
ATOM 716 N N . PHE A 1 88 ? 13.592 -8.395 -3.381 1.00 87.88 88 PHE A N 1
ATOM 717 C CA . PHE A 1 88 ? 12.899 -8.636 -2.123 1.00 87.88 88 PHE A CA 1
ATOM 718 C C . PHE A 1 88 ? 12.062 -9.898 -2.202 1.00 87.88 88 PHE A C 1
ATOM 720 O O . PHE A 1 88 ? 11.350 -10.119 -3.172 1.00 87.88 88 PHE A O 1
ATOM 727 N N . TRP A 1 89 ? 12.069 -10.677 -1.125 1.00 88.50 89 TRP A N 1
ATOM 728 C CA . TRP A 1 89 ? 11.132 -11.778 -0.968 1.00 88.50 89 TRP A CA 1
ATOM 729 C C . TRP A 1 89 ? 9.821 -11.252 -0.371 1.00 88.50 89 TRP A C 1
ATOM 731 O O . TRP A 1 89 ? 9.739 -11.015 0.838 1.00 88.50 89 TRP A O 1
ATOM 741 N N . ARG A 1 90 ? 8.809 -11.014 -1.218 1.00 90.12 90 ARG A N 1
ATOM 742 C CA . ARG A 1 90 ? 7.504 -10.454 -0.808 1.00 90.12 90 ARG A CA 1
ATOM 743 C C . ARG A 1 90 ? 6.331 -11.259 -1.376 1.00 90.12 90 ARG A C 1
ATOM 745 O O . ARG A 1 90 ? 5.453 -10.689 -2.015 1.00 90.12 90 ARG A O 1
ATOM 752 N N . PRO A 1 91 ? 6.238 -12.567 -1.094 1.00 89.94 91 PRO A N 1
ATOM 753 C CA . PRO A 1 91 ? 5.306 -13.472 -1.772 1.00 89.94 91 PRO A CA 1
ATOM 754 C C . PRO A 1 91 ? 3.834 -13.034 -1.708 1.00 89.94 91 PRO A C 1
ATOM 756 O O . PRO A 1 91 ? 3.094 -13.209 -2.670 1.00 89.94 91 PRO A O 1
ATOM 759 N N . LEU A 1 92 ? 3.399 -12.442 -0.590 1.00 92.44 92 LEU A N 1
ATOM 760 C CA . LEU A 1 92 ? 2.025 -11.950 -0.445 1.00 92.44 92 LEU A CA 1
ATOM 761 C C . LEU A 1 92 ? 1.771 -10.693 -1.283 1.00 92.44 92 LEU A C 1
ATOM 763 O O . LEU A 1 92 ? 0.754 -10.608 -1.967 1.00 92.44 92 LEU A O 1
ATOM 767 N N . SER A 1 93 ? 2.701 -9.735 -1.255 1.00 91.38 93 SER A N 1
ATOM 768 C CA . SER A 1 93 ? 2.612 -8.534 -2.089 1.00 91.38 93 SER A CA 1
ATOM 769 C C . SER A 1 93 ? 2.687 -8.898 -3.568 1.00 91.38 93 SER A C 1
ATOM 771 O O . SER A 1 93 ? 1.933 -8.347 -4.359 1.00 91.38 93 SER A O 1
ATOM 773 N N . GLU A 1 94 ? 3.539 -9.857 -3.926 1.00 90.69 94 GLU A N 1
ATOM 774 C CA . GLU A 1 94 ? 3.676 -10.380 -5.285 1.00 90.69 94 GLU A CA 1
ATOM 775 C C . GLU A 1 94 ? 2.405 -11.005 -5.799 1.00 90.69 94 GLU A C 1
ATOM 777 O O . GLU A 1 94 ? 1.970 -10.669 -6.891 1.00 90.69 94 GLU A O 1
ATOM 782 N N . LEU A 1 95 ? 1.782 -11.871 -5.004 1.00 90.94 95 LEU A N 1
ATOM 783 C CA . LEU A 1 95 ? 0.520 -12.481 -5.386 1.00 90.94 95 LEU A CA 1
ATOM 784 C C . LEU A 1 95 ? -0.567 -11.421 -5.607 1.00 90.94 95 LEU A C 1
ATOM 786 O O . LEU A 1 95 ? -1.330 -11.524 -6.565 1.00 90.94 95 LEU A O 1
ATOM 790 N N . SER A 1 96 ? -0.618 -10.397 -4.748 1.00 92.44 96 SER A N 1
ATOM 791 C CA . SER A 1 96 ? -1.556 -9.282 -4.910 1.00 92.44 96 SER A CA 1
ATOM 792 C C . SER A 1 96 ? -1.300 -8.511 -6.204 1.00 92.44 96 SER A C 1
ATOM 794 O O . SER A 1 96 ? -2.221 -8.344 -6.993 1.00 92.44 96 SER A O 1
ATOM 796 N N . HIS A 1 97 ? -0.053 -8.102 -6.458 1.00 91.12 97 HIS A N 1
ATOM 797 C CA . HIS A 1 97 ? 0.295 -7.346 -7.663 1.00 91.12 97 HIS A CA 1
ATOM 798 C C . HIS A 1 97 ? 0.114 -8.184 -8.928 1.00 91.12 97 HIS A C 1
ATOM 800 O O . HIS A 1 97 ? -0.367 -7.686 -9.939 1.00 91.12 97 HIS A O 1
ATOM 806 N N . TRP A 1 98 ? 0.461 -9.471 -8.885 1.00 90.19 98 TRP A N 1
ATOM 807 C CA . TRP A 1 98 ? 0.198 -10.384 -9.988 1.00 90.19 98 TRP A CA 1
ATOM 808 C C . TRP A 1 98 ? -1.295 -10.416 -10.311 1.00 90.19 98 TRP A C 1
ATOM 810 O O . TRP A 1 98 ? -1.663 -10.226 -11.467 1.00 90.19 98 TRP A O 1
ATOM 820 N N . LEU A 1 99 ? -2.156 -10.578 -9.301 1.00 91.81 99 LEU A N 1
ATOM 821 C CA . LEU A 1 99 ? -3.606 -10.541 -9.485 1.00 91.81 99 LEU A CA 1
ATOM 822 C C . LEU A 1 99 ? -4.066 -9.205 -10.090 1.00 91.81 99 LEU A C 1
ATOM 824 O O . LEU A 1 99 ? -4.854 -9.204 -11.035 1.00 91.81 99 LEU A O 1
ATOM 828 N N . ASP A 1 100 ? -3.533 -8.090 -9.593 1.00 93.00 100 ASP A N 1
ATOM 829 C CA . ASP A 1 100 ? -3.824 -6.748 -10.100 1.00 93.00 100 ASP A CA 1
ATOM 830 C C . ASP A 1 100 ? -3.462 -6.601 -11.581 1.00 93.00 100 ASP A C 1
ATOM 832 O O . ASP A 1 100 ? -4.275 -6.128 -12.373 1.00 93.00 100 ASP A O 1
ATOM 836 N N . TYR A 1 101 ? -2.283 -7.067 -11.993 1.00 89.50 101 TYR A N 1
ATOM 837 C CA . TYR A 1 101 ? -1.867 -7.030 -13.395 1.00 89.50 101 TYR A CA 1
ATOM 838 C C . TYR A 1 101 ? -2.626 -8.025 -14.281 1.00 89.50 101 TYR A C 1
ATOM 840 O O . TYR A 1 101 ? -2.799 -7.753 -15.467 1.00 89.50 101 TYR A O 1
ATOM 848 N N . GLN A 1 102 ? -3.113 -9.149 -13.743 1.00 89.19 102 GLN A N 1
ATOM 849 C CA . GLN A 1 102 ? -3.966 -10.076 -14.497 1.00 89.19 102 GLN A CA 1
ATOM 850 C C . GLN A 1 102 ? -5.362 -9.497 -14.756 1.00 89.19 102 GLN A C 1
ATOM 852 O O . GLN A 1 102 ? -5.914 -9.675 -15.841 1.00 89.19 102 GLN A O 1
ATOM 857 N N . LEU A 1 103 ? -5.951 -8.823 -13.765 1.00 93.19 103 LEU A N 1
ATOM 858 C CA . LEU A 1 103 ? -7.325 -8.325 -13.852 1.00 93.19 103 LEU A CA 1
ATOM 859 C C . LEU A 1 103 ? -7.410 -6.909 -14.433 1.00 93.19 103 LEU A C 1
ATOM 861 O O . LEU A 1 103 ? -8.335 -6.604 -15.189 1.00 93.19 103 LEU A O 1
ATOM 865 N N . TRP A 1 104 ? -6.458 -6.041 -14.084 1.00 93.25 104 TRP A N 1
ATOM 866 C CA . TRP A 1 104 ? -6.540 -4.590 -14.279 1.00 93.25 104 TRP A CA 1
ATOM 867 C C . TRP A 1 104 ? -5.234 -3.954 -14.793 1.00 93.25 104 TRP A C 1
ATOM 869 O O . TRP A 1 104 ? -4.864 -2.879 -14.318 1.00 93.25 104 TRP A O 1
ATOM 879 N N . PRO A 1 105 ? -4.550 -4.519 -15.810 1.00 88.69 105 PRO A N 1
ATOM 880 C CA . PRO A 1 105 ? -3.182 -4.132 -16.191 1.00 88.69 105 PRO A CA 1
ATOM 881 C C . PRO A 1 105 ? -2.985 -2.641 -16.512 1.00 88.69 105 PRO A C 1
ATOM 883 O O . PRO A 1 105 ? -1.896 -2.107 -16.329 1.00 88.69 105 PRO A O 1
ATOM 886 N N . ASN A 1 106 ? -4.041 -1.962 -16.970 1.00 89.81 106 ASN A N 1
ATOM 887 C CA . ASN A 1 106 ? -4.0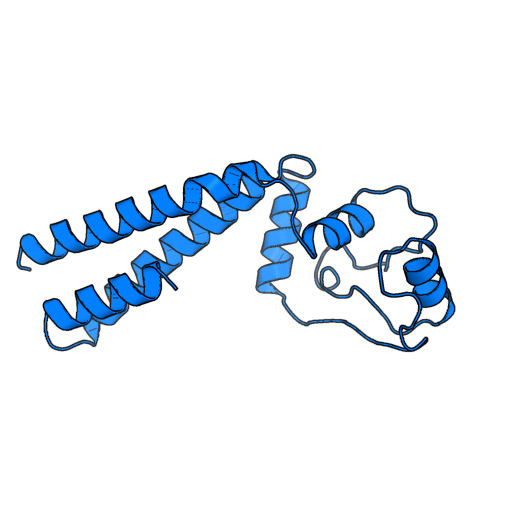16 -0.554 -17.384 1.00 89.81 106 ASN A CA 1
ATOM 888 C C . ASN A 1 106 ? -4.958 0.333 -16.553 1.00 89.81 106 ASN A C 1
ATOM 890 O O . ASN A 1 106 ? -5.341 1.417 -16.992 1.00 89.81 106 ASN A O 1
ATOM 894 N N . GLN A 1 107 ? -5.413 -0.143 -15.392 1.00 94.50 107 GLN A N 1
ATOM 895 C CA . GLN A 1 107 ? -6.421 0.539 -14.577 1.00 94.50 107 GLN A CA 1
ATOM 896 C C . GLN A 1 107 ? -5.908 0.719 -13.138 1.00 94.50 107 GLN A C 1
ATOM 898 O O . GLN A 1 107 ? -6.401 0.055 -12.227 1.00 94.50 107 GLN A O 1
ATOM 903 N N . PRO A 1 108 ? -4.945 1.637 -12.907 1.00 94.44 108 PRO A N 1
ATOM 904 C CA . PRO A 1 108 ? -4.322 1.833 -11.592 1.00 94.44 108 PRO A CA 1
ATOM 905 C C . PRO A 1 108 ? -5.333 2.168 -10.492 1.00 94.44 108 PRO A C 1
ATOM 907 O O . PRO A 1 108 ? -5.173 1.750 -9.353 1.00 94.44 108 PRO A O 1
ATOM 910 N N . TRP A 1 109 ? -6.429 2.852 -10.829 1.00 96.69 109 TRP A N 1
ATOM 911 C CA . TRP A 1 109 ? -7.484 3.163 -9.865 1.00 96.69 109 TRP A CA 1
ATOM 912 C C . TRP A 1 109 ? -8.144 1.903 -9.269 1.00 96.69 109 TRP A C 1
ATOM 914 O O . TRP A 1 109 ? -8.538 1.927 -8.105 1.00 96.69 109 TRP A O 1
ATOM 924 N N . LEU A 1 110 ? -8.242 0.794 -10.020 1.00 97.19 110 LEU A N 1
ATOM 925 C CA . LEU A 1 110 ? -8.757 -0.480 -9.498 1.00 97.19 110 LEU A CA 1
ATOM 926 C C . LEU A 1 110 ? -7.742 -1.185 -8.604 1.00 97.19 110 LEU A C 1
ATOM 928 O O . LEU A 1 110 ? -8.137 -1.745 -7.585 1.00 97.19 110 LEU A O 1
ATOM 932 N N . MET A 1 111 ? -6.454 -1.099 -8.937 1.00 95.94 111 MET A N 1
ATOM 933 C CA . MET A 1 111 ? -5.372 -1.616 -8.091 1.00 95.94 111 MET A CA 1
ATOM 934 C C . MET A 1 111 ? -5.334 -0.868 -6.747 1.00 95.94 111 MET A C 1
ATOM 936 O O . MET A 1 111 ? -5.291 -1.475 -5.677 1.00 95.94 111 MET A O 1
ATOM 940 N N . HIS A 1 112 ? -5.477 0.461 -6.781 1.00 96.62 112 HIS A N 1
ATOM 941 C CA . HIS A 1 112 ? -5.582 1.285 -5.573 1.00 96.62 112 HIS A CA 1
ATOM 942 C C . HIS A 1 112 ? -6.838 0.964 -4.768 1.00 96.62 112 HIS A C 1
ATOM 944 O O . HIS A 1 112 ? -6.774 0.863 -3.544 1.00 96.62 112 HIS A O 1
ATOM 950 N N . LEU A 1 113 ? -7.976 0.735 -5.431 1.00 97.50 113 LEU A N 1
ATOM 951 C CA . LEU A 1 113 ? -9.196 0.292 -4.755 1.00 97.50 113 LEU A CA 1
ATOM 952 C C . LEU A 1 113 ? -9.000 -1.070 -4.074 1.00 97.50 113 LEU A C 1
ATOM 954 O O . LEU A 1 113 ? -9.423 -1.241 -2.931 1.00 97.50 113 LEU A O 1
ATOM 958 N N . HIS A 1 114 ? -8.341 -2.018 -4.740 1.00 97.12 114 HIS A N 1
ATOM 959 C CA . HIS A 1 114 ? -8.010 -3.324 -4.176 1.00 97.12 114 HIS A CA 1
ATOM 960 C C . HIS A 1 114 ? -7.118 -3.193 -2.930 1.00 97.12 114 HIS A C 1
ATOM 962 O O . HIS A 1 114 ? -7.412 -3.807 -1.901 1.00 97.12 114 HIS A O 1
ATOM 968 N N . ASN A 1 115 ? -6.109 -2.320 -2.963 1.00 95.94 115 ASN A N 1
ATOM 969 C CA . ASN A 1 115 ? -5.274 -2.021 -1.799 1.00 95.94 115 ASN A CA 1
ATOM 970 C C . ASN A 1 115 ? -6.076 -1.371 -0.649 1.00 95.94 115 ASN A C 1
ATOM 972 O O . ASN A 1 115 ? -5.977 -1.796 0.503 1.00 95.94 115 ASN A O 1
ATOM 976 N N . ILE A 1 116 ? -6.960 -0.410 -0.949 1.00 97.44 116 ILE A N 1
ATOM 977 C CA . ILE A 1 116 ? -7.852 0.201 0.054 1.00 97.44 116 ILE A CA 1
ATOM 978 C C . ILE A 1 116 ? -8.743 -0.863 0.707 1.00 97.44 116 ILE A C 1
ATOM 980 O O . ILE A 1 116 ? -8.917 -0.847 1.924 1.00 97.44 116 ILE A O 1
ATOM 984 N N . VAL A 1 117 ? -9.277 -1.824 -0.056 1.00 97.56 117 VAL A N 1
ATOM 985 C CA . VAL A 1 117 ? -10.071 -2.933 0.502 1.00 97.56 117 VAL A CA 1
ATOM 986 C C . VAL A 1 117 ? -9.251 -3.759 1.497 1.00 97.56 117 VAL A C 1
ATOM 988 O O . VAL A 1 117 ? -9.752 -4.062 2.585 1.00 97.56 117 VAL A O 1
ATOM 991 N N . TRP A 1 118 ? -7.992 -4.074 1.180 1.00 97.00 118 TRP A N 1
ATOM 992 C CA . TRP A 1 118 ? -7.094 -4.760 2.114 1.00 97.00 118 TRP A CA 1
ATOM 993 C C . TRP A 1 118 ? -6.833 -3.949 3.379 1.00 97.00 118 TRP A C 1
ATOM 995 O O . TRP A 1 118 ? -6.927 -4.497 4.481 1.00 97.00 118 TRP A O 1
ATOM 1005 N N . TYR A 1 119 ? -6.578 -2.648 3.245 1.00 97.56 119 TYR A N 1
ATOM 1006 C CA . TYR A 1 119 ? -6.359 -1.763 4.385 1.00 97.56 119 TYR A CA 1
ATOM 1007 C C . TYR A 1 119 ? -7.595 -1.673 5.291 1.00 97.56 119 TYR A C 1
ATOM 1009 O O . TYR A 1 119 ? -7.502 -1.873 6.503 1.00 97.56 119 TYR A O 1
ATOM 1017 N N . MET A 1 120 ? -8.786 -1.497 4.712 1.00 98.06 120 MET A N 1
ATOM 1018 C CA . MET A 1 120 ? -10.045 -1.507 5.464 1.00 98.06 120 MET A CA 1
ATOM 1019 C C . MET A 1 120 ? -10.282 -2.854 6.162 1.00 98.06 120 MET A C 1
ATOM 1021 O O . MET A 1 120 ? -10.732 -2.895 7.311 1.00 98.06 120 MET A O 1
ATOM 1025 N N . GLY A 1 121 ? -9.935 -3.966 5.507 1.00 97.88 121 GLY A N 1
ATOM 1026 C CA . GLY A 1 121 ? -9.945 -5.297 6.112 1.00 97.88 121 GLY A CA 1
ATOM 1027 C C . GLY A 1 121 ? -9.012 -5.397 7.323 1.00 97.88 121 GLY A C 1
ATOM 1028 O O . GLY A 1 121 ? -9.431 -5.861 8.388 1.00 97.88 121 GLY A O 1
ATOM 1029 N N . ALA A 1 122 ? -7.778 -4.903 7.201 1.00 97.25 122 ALA A N 1
ATOM 1030 C CA . ALA A 1 122 ? -6.810 -4.854 8.294 1.00 97.25 122 ALA A CA 1
ATOM 1031 C C . ALA A 1 122 ? -7.322 -4.010 9.474 1.00 97.25 122 ALA A C 1
ATOM 1033 O O . ALA A 1 122 ? -7.264 -4.466 10.618 1.00 97.25 122 ALA A O 1
ATOM 1034 N N . LEU A 1 123 ? -7.928 -2.846 9.215 1.00 97.50 123 LEU A N 1
ATOM 1035 C CA . LEU A 1 123 ? -8.539 -2.001 10.249 1.00 97.50 123 LEU A CA 1
ATOM 1036 C C . LEU A 1 123 ? -9.653 -2.713 11.017 1.00 97.50 123 LEU A C 1
ATOM 1038 O O . LEU A 1 123 ? -9.743 -2.591 12.241 1.00 97.50 123 LEU A O 1
ATOM 1042 N N . VAL A 1 124 ? -10.486 -3.503 10.335 1.00 97.62 124 VAL A N 1
ATOM 1043 C CA . VAL A 1 124 ? -11.513 -4.319 10.998 1.00 97.62 124 VAL A CA 1
ATOM 1044 C C . VAL A 1 124 ? -10.875 -5.358 11.924 1.00 97.62 124 VAL A C 1
ATOM 1046 O O . VAL A 1 124 ? -11.355 -5.555 13.046 1.00 97.62 124 VAL A O 1
ATOM 1049 N N . LEU A 1 125 ? -9.798 -6.019 11.489 1.00 97.81 125 LEU A N 1
ATOM 1050 C CA . LEU A 1 125 ? -9.076 -6.997 12.309 1.00 97.81 125 LEU A CA 1
ATOM 1051 C C . LEU A 1 125 ? -8.411 -6.338 13.524 1.00 97.81 125 LEU A C 1
ATOM 1053 O O . LEU A 1 125 ? -8.530 -6.853 14.636 1.00 97.81 125 LEU A O 1
ATOM 1057 N N . ILE A 1 126 ? -7.794 -5.173 13.345 1.00 96.62 126 ILE A N 1
ATOM 1058 C CA . ILE A 1 126 ? -7.152 -4.407 14.419 1.00 96.62 126 ILE A CA 1
ATOM 1059 C C . ILE A 1 126 ? -8.182 -3.896 15.420 1.00 96.62 126 ILE A C 1
ATOM 1061 O O . ILE A 1 126 ? -7.998 -4.046 16.626 1.00 96.62 126 ILE A O 1
ATOM 1065 N N . ALA A 1 127 ? -9.326 -3.394 14.955 1.00 95.31 127 ALA A N 1
ATOM 1066 C CA . ALA A 1 127 ? -10.411 -2.997 15.842 1.00 95.31 127 ALA A CA 1
ATOM 1067 C C . ALA A 1 127 ? -10.910 -4.176 16.694 1.00 95.31 127 ALA A C 1
ATOM 1069 O O . ALA A 1 127 ? -11.200 -3.990 17.877 1.00 95.31 127 ALA A O 1
ATOM 1070 N N . LYS A 1 128 ? -11.007 -5.388 16.122 1.00 94.69 128 LYS A N 1
ATOM 1071 C CA . LYS A 1 128 ? -11.343 -6.613 16.874 1.00 94.69 128 LYS A CA 1
ATOM 1072 C C . LYS A 1 128 ? -10.246 -6.985 17.874 1.00 94.69 128 LYS A C 1
ATOM 1074 O O . LYS A 1 128 ? -10.559 -7.398 18.989 1.00 94.69 128 LYS A O 1
AT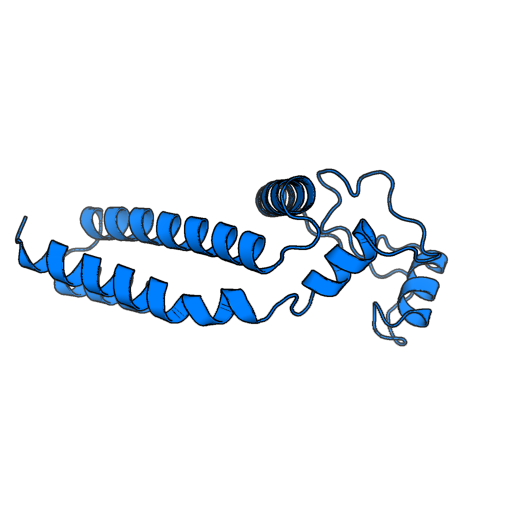OM 1079 N N . LEU A 1 129 ? -8.980 -6.823 17.497 1.00 96.06 129 LEU A N 1
ATOM 1080 C CA . LEU A 1 129 ? -7.838 -7.081 18.369 1.00 96.06 129 LEU A CA 1
ATOM 1081 C C . LEU A 1 129 ? -7.831 -6.129 19.574 1.00 96.06 129 LEU A C 1
ATOM 1083 O O . LEU A 1 129 ? -7.766 -6.585 20.713 1.00 96.06 129 LEU A O 1
ATOM 1087 N N . TYR A 1 130 ? -7.978 -4.823 19.350 1.00 94.38 130 TYR A N 1
ATOM 1088 C CA . TYR A 1 130 ? -8.013 -3.831 20.426 1.00 94.38 130 TYR A CA 1
ATOM 1089 C C . TYR A 1 130 ? -9.225 -4.002 21.335 1.00 94.38 130 TYR A C 1
ATOM 1091 O O . TYR A 1 130 ? -9.073 -3.925 22.547 1.00 94.38 130 TYR A O 1
ATOM 1099 N N . GLN A 1 131 ? -10.395 -4.352 20.796 1.00 89.25 131 GLN A N 1
ATOM 1100 C CA . GLN A 1 131 ? -11.551 -4.713 21.629 1.00 89.25 131 GLN A CA 1
ATOM 1101 C C . GLN A 1 131 ? -11.271 -5.893 22.563 1.00 89.25 131 GLN A C 1
ATOM 1103 O O . GLN A 1 131 ? -11.841 -5.962 23.648 1.00 89.25 131 GLN A O 1
ATOM 1108 N N . ARG A 1 132 ? -10.434 -6.843 22.133 1.00 91.62 132 ARG A N 1
ATOM 1109 C CA . ARG A 1 132 ? -10.121 -8.039 22.915 1.00 91.62 132 ARG A CA 1
ATOM 1110 C C . ARG A 1 132 ? -9.050 -7.792 23.973 1.00 91.62 132 ARG A C 1
ATOM 1112 O O . ARG A 1 132 ? -9.119 -8.405 25.033 1.00 91.62 132 ARG A O 1
ATOM 1119 N N . PHE A 1 133 ? -8.058 -6.958 23.672 1.00 92.25 133 PHE A N 1
ATOM 1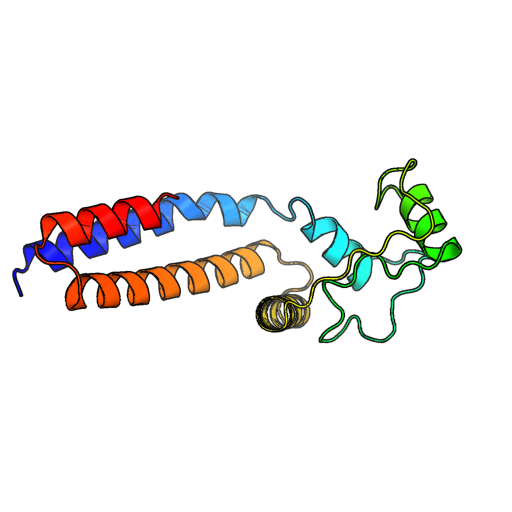120 C CA . PHE A 1 133 ? -6.840 -6.864 24.480 1.00 92.25 133 PHE A CA 1
ATOM 1121 C C . PHE A 1 133 ? -6.618 -5.512 25.160 1.00 92.25 133 PHE A C 1
ATOM 1123 O O . PHE A 1 133 ? -5.843 -5.469 26.112 1.00 92.25 133 PHE A O 1
ATOM 1130 N N . GLN A 1 134 ? -7.268 -4.426 24.726 1.00 88.88 134 GLN A N 1
ATOM 1131 C CA . GLN A 1 134 ? -7.090 -3.121 25.364 1.00 88.88 134 GLN A CA 1
ATOM 1132 C C . GLN A 1 134 ? -8.114 -2.875 26.477 1.00 88.88 134 GLN A C 1
ATOM 1134 O O . GLN A 1 134 ? -9.321 -2.874 26.214 1.00 88.88 134 GLN A O 1
ATOM 1139 N N . PRO A 1 135 ? -7.661 -2.629 27.721 1.00 83.81 135 PRO A N 1
ATOM 1140 C CA . PRO A 1 135 ? -8.551 -2.201 28.782 1.00 83.81 135 PRO A CA 1
ATOM 1141 C C . PRO A 1 135 ? -9.018 -0.764 28.519 1.00 83.81 135 PRO A C 1
ATOM 1143 O O . PRO A 1 135 ? -8.227 0.173 28.454 1.00 83.81 135 PRO A O 1
ATOM 1146 N N . GLY A 1 136 ? -10.333 -0.591 28.414 1.00 87.81 136 GLY A N 1
ATOM 1147 C CA . GLY A 1 136 ? -10.968 0.719 28.298 1.00 87.81 136 GLY A CA 1
ATOM 1148 C C . GLY A 1 136 ? -11.322 1.114 26.865 1.00 87.81 136 GLY A C 1
ATOM 1149 O O . GLY A 1 136 ? -10.499 1.118 25.952 1.00 87.81 136 GLY A O 1
ATOM 1150 N N . GLU A 1 137 ? -12.580 1.519 26.695 1.00 89.44 137 GLU A N 1
ATOM 1151 C CA . GLU A 1 137 ? -13.159 1.908 25.407 1.00 89.44 137 GLU A CA 1
ATOM 1152 C C . GLU A 1 137 ? -12.381 3.051 24.732 1.00 89.44 137 GLU A C 1
ATOM 1154 O O . GLU A 1 137 ? -12.082 2.992 23.541 1.00 89.44 137 GLU A O 1
ATOM 1159 N N . GLY A 1 138 ? -12.023 4.080 25.506 1.00 92.06 138 GLY A N 1
ATOM 1160 C CA . GLY A 1 138 ? -11.324 5.258 24.995 1.00 92.06 138 GLY A CA 1
ATOM 1161 C C . GLY A 1 138 ? -9.922 4.947 24.473 1.00 92.06 138 GLY A C 1
ATOM 1162 O O . GLY A 1 138 ? -9.562 5.421 23.401 1.00 92.06 138 GLY A O 1
ATOM 1163 N N . ALA A 1 139 ? -9.159 4.111 25.185 1.00 93.50 139 ALA A N 1
ATOM 1164 C CA . ALA A 1 139 ? -7.814 3.716 24.768 1.00 93.50 139 ALA A CA 1
ATOM 1165 C C . ALA A 1 139 ? -7.849 2.877 23.481 1.00 93.50 139 ALA A C 1
ATOM 1167 O O . ALA A 1 139 ? -7.073 3.130 22.564 1.00 93.50 139 ALA A O 1
ATOM 1168 N N . ALA A 1 140 ? -8.797 1.937 23.374 1.00 94.44 140 ALA A N 1
ATOM 1169 C CA . ALA A 1 140 ? -8.986 1.135 22.167 1.00 94.44 140 ALA A CA 1
ATOM 1170 C C . ALA A 1 140 ? -9.383 1.990 20.948 1.00 94.44 140 ALA A C 1
ATOM 1172 O O . ALA A 1 140 ? -8.860 1.778 19.855 1.00 94.44 140 ALA A O 1
ATOM 1173 N N . LEU A 1 141 ? -10.287 2.963 21.129 1.00 95.00 141 LEU A N 1
ATOM 1174 C CA . LEU A 1 141 ? -10.688 3.887 20.062 1.00 95.00 141 LEU A CA 1
ATOM 1175 C C . LEU A 1 141 ? -9.553 4.824 19.652 1.00 95.00 141 LEU A C 1
ATOM 1177 O O . LEU A 1 141 ? -9.370 5.048 18.461 1.00 95.00 141 LEU A O 1
ATOM 1181 N N . LEU A 1 142 ? -8.792 5.352 20.613 1.00 95.31 142 LEU A N 1
ATOM 1182 C CA . LEU A 1 142 ? -7.654 6.220 20.328 1.00 95.31 142 LEU A CA 1
ATOM 1183 C C . LEU A 1 142 ? -6.560 5.460 19.573 1.00 95.31 142 LEU A C 1
ATOM 1185 O O . LEU A 1 142 ? -6.079 5.953 18.561 1.00 95.31 142 LEU A O 1
ATOM 1189 N N . ALA A 1 143 ? -6.211 4.249 20.013 1.00 95.31 143 ALA A N 1
ATOM 1190 C CA . ALA A 1 143 ? -5.234 3.413 19.319 1.00 95.31 143 ALA A CA 1
ATOM 1191 C C . ALA A 1 143 ? -5.685 3.079 17.889 1.00 95.31 143 ALA A C 1
ATOM 1193 O O . ALA A 1 143 ? -4.889 3.172 16.960 1.00 95.31 143 ALA A O 1
ATOM 1194 N N . LEU A 1 144 ? -6.968 2.742 17.700 1.00 96.75 144 LEU A N 1
ATOM 1195 C CA . LEU A 1 144 ? -7.526 2.500 16.370 1.00 96.75 144 LEU A CA 1
ATOM 1196 C C . LEU A 1 144 ? -7.465 3.753 15.494 1.00 96.75 144 LEU A C 1
ATOM 1198 O O . LEU A 1 144 ? -7.098 3.652 14.333 1.00 96.75 144 LEU A O 1
ATOM 1202 N N . PHE A 1 145 ? -7.827 4.914 16.040 1.00 96.81 145 PHE A N 1
ATOM 1203 C CA . PHE A 1 145 ? -7.789 6.184 15.322 1.00 96.81 145 PHE A CA 1
ATOM 1204 C C . PHE A 1 145 ? -6.370 6.548 14.881 1.00 96.81 145 PHE A C 1
ATOM 1206 O O . PHE A 1 145 ? -6.182 6.911 13.729 1.00 96.81 145 PHE A O 1
ATOM 1213 N N . LEU A 1 146 ? -5.383 6.408 15.771 1.00 96.44 146 LEU A N 1
ATOM 1214 C CA . LEU A 1 146 ? -3.983 6.679 15.446 1.00 96.44 146 LEU A CA 1
ATOM 1215 C C . LEU A 1 146 ? -3.469 5.726 14.367 1.00 96.44 146 LEU A C 1
ATOM 1217 O O . LEU A 1 146 ? -2.897 6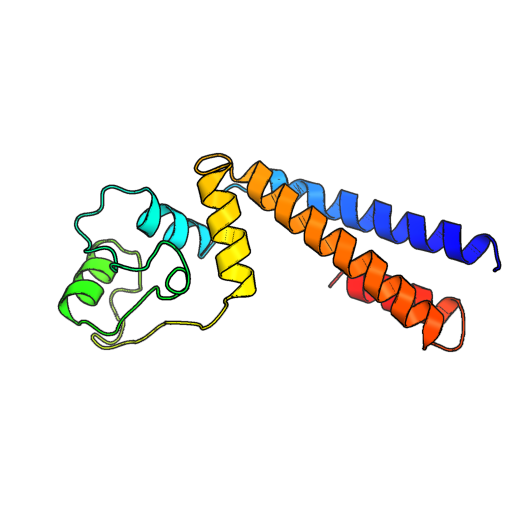.187 13.392 1.00 96.44 146 LEU A O 1
ATOM 1221 N N . TYR A 1 147 ? -3.739 4.425 14.494 1.00 96.25 147 TYR A N 1
ATOM 1222 C CA . TYR A 1 147 ? -3.356 3.452 13.469 1.00 96.25 147 TYR A CA 1
ATOM 1223 C C . TYR A 1 147 ? -4.036 3.727 12.118 1.00 96.25 147 TYR A C 1
ATOM 1225 O O . TYR A 1 147 ? -3.459 3.491 11.067 1.00 96.25 147 TYR A O 1
ATOM 1233 N N . ALA A 1 148 ? -5.283 4.200 12.134 1.00 96.94 148 ALA A N 1
ATOM 1234 C CA . ALA A 1 148 ? -6.043 4.473 10.919 1.00 96.94 148 ALA A CA 1
ATOM 1235 C C . ALA A 1 148 ? -5.664 5.798 10.224 1.00 96.94 148 ALA A C 1
ATOM 1237 O O . ALA A 1 148 ? -6.243 6.113 9.183 1.00 96.94 148 ALA A O 1
ATOM 1238 N N . LEU A 1 149 ? -4.776 6.591 10.832 1.00 93.81 149 LEU A N 1
ATOM 1239 C CA . LEU A 1 149 ? -4.253 7.849 10.295 1.00 93.81 149 LEU A CA 1
ATOM 1240 C C . LEU A 1 149 ? -2.757 7.811 9.966 1.00 93.81 149 LEU A C 1
ATOM 1242 O O . LEU A 1 149 ? -2.306 8.700 9.247 1.00 93.81 149 LEU A O 1
ATOM 1246 N N . ASP A 1 150 ? -2.020 6.860 10.539 1.00 88.19 150 ASP A N 1
ATOM 1247 C CA . ASP A 1 150 ? -0.621 6.570 10.201 1.00 88.19 150 ASP A CA 1
ATOM 1248 C C . ASP A 1 150 ? -0.502 6.090 8.745 1.00 88.19 150 ASP A C 1
ATOM 1250 O O . ASP A 1 150 ? 0.367 6.628 8.022 1.00 88.19 150 ASP A O 1
#

pLDDT: mean 89.68, std 8.58, range [56.66, 98.06]

Secondary structure (DSSP, 8-state):
--HHHHHHHHHHHHHHHHHHGGGGGS-S-TTHHHHHHHHHS--SSPPPTTTTTT-TTEEEES-HHHHHHHHHTTSS-TT--TT-EEE---HHHHHHHHHHHHH-TT-HHHHHHHHHHHHHHHHHHHHHHHHHH-SSHHHHHHHHHHHTT-

Foldseek 3Di:
DPPVLVVLLVVLLVVLLVVLLVVLVPFQDDCSVLLLCLPPNPAPQDRPPPCLAQCVQFSAQQALVNVCSCCVVVVDPVPDDSRDTGHDRDRPVRVLVSVCCVPPVPRVSVSSVSVSVVVSVVLVVLLVVLVVPPPDSVVSSVVSSVVSVD

Sequence (150 aa):
MPEHFTGRRNLIFLATFLLCIPALFTGFMGDDYLHYALLNADLPIAKPDDLSLFGLFSFINGDPERNRLLMDYSLIPWWTYSELKYAFWRPLSELSHWLDYQLWPNQPWLMHLHNIVWYMGALVLIAKLYQRFQPGEGAALLALFLYALD